Protein AF-A0A9D0ZC90-F1 (afdb_monomer_lite)

InterPro domains:
  IPR041965 Putative transposon-transfer assisting superfamily [G3DSA:1.10.10.1850] (1-53)

Structure (mmCIF, N/CA/C/O backbone):
data_AF-A0A9D0ZC90-F1
#
_entry.id   AF-A0A9D0ZC90-F1
#
loop_
_atom_site.group_PDB
_atom_site.id
_atom_site.type_symbol
_atom_site.label_atom_id
_atom_site.label_alt_id
_atom_site.label_comp_id
_atom_site.label_asym_id
_atom_site.label_entity_id
_atom_site.label_seq_id
_atom_site.pdbx_PDB_ins_code
_atom_site.Cartn_x
_atom_site.Cartn_y
_atom_site.Cartn_z
_atom_site.occupancy
_atom_site.B_iso_or_equiv
_atom_site.auth_seq_id
_atom_site.auth_comp_id
_atom_site.auth_asym_id
_atom_site.auth_atom_id
_atom_site.pdbx_PDB_model_num
ATOM 1 N N . MET A 1 1 ? 6.153 -2.007 18.002 1.00 49.25 1 MET A N 1
ATOM 2 C CA . MET A 1 1 ? 7.165 -2.062 16.925 1.00 49.25 1 MET A CA 1
ATOM 3 C C . MET A 1 1 ? 6.914 -0.850 16.036 1.00 49.25 1 MET A C 1
ATOM 5 O O . MET A 1 1 ? 5.789 -0.713 15.581 1.00 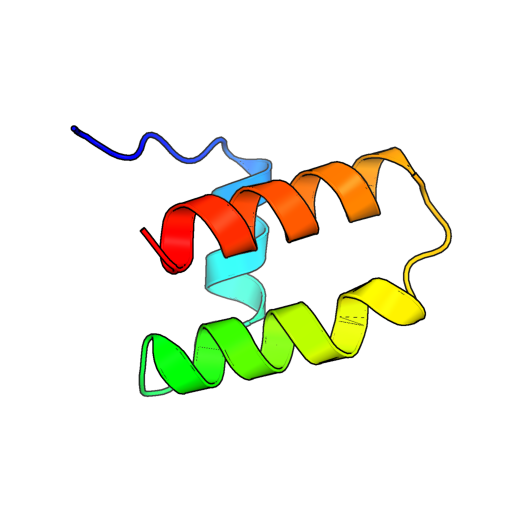49.25 1 MET A O 1
ATOM 9 N N . LYS A 1 2 ? 7.852 0.100 15.881 1.00 53.34 2 LYS A N 1
ATOM 10 C CA . LYS A 1 2 ? 7.640 1.201 14.919 1.00 53.34 2 LYS A CA 1
ATOM 11 C C . LYS A 1 2 ? 7.656 0.583 13.522 1.00 53.34 2 LYS A C 1
ATOM 13 O O . LYS A 1 2 ? 8.683 0.042 13.116 1.00 53.34 2 LYS A O 1
ATOM 18 N N . MET A 1 3 ? 6.522 0.599 12.829 1.00 68.62 3 MET A N 1
ATOM 19 C CA . MET A 1 3 ? 6.464 0.215 11.422 1.00 68.62 3 MET A CA 1
ATOM 20 C C . MET A 1 3 ? 7.160 1.291 10.609 1.00 68.62 3 MET A C 1
ATOM 22 O O . MET A 1 3 ? 6.598 2.338 10.301 1.00 68.62 3 MET A O 1
ATOM 26 N N . ASN A 1 4 ? 8.426 1.036 10.303 1.00 84.69 4 ASN A N 1
ATOM 27 C CA . ASN A 1 4 ? 9.167 1.869 9.382 1.00 84.69 4 ASN A CA 1
ATOM 28 C C . ASN A 1 4 ? 8.776 1.434 7.970 1.00 84.69 4 ASN A C 1
ATOM 30 O O . ASN A 1 4 ? 9.148 0.351 7.501 1.00 84.69 4 ASN A O 1
ATOM 34 N N . PHE A 1 5 ? 7.980 2.271 7.321 1.00 87.44 5 PHE A N 1
ATOM 35 C CA . PHE A 1 5 ? 7.754 2.180 5.892 1.00 87.44 5 PHE A CA 1
ATOM 36 C C . PHE A 1 5 ? 8.999 2.682 5.151 1.00 87.44 5 PHE A C 1
ATOM 38 O O . PHE A 1 5 ? 9.632 3.661 5.558 1.00 87.44 5 PHE A O 1
ATOM 45 N N . SER A 1 6 ? 9.363 2.005 4.068 1.00 92.31 6 SER A N 1
ATOM 46 C CA . SER A 1 6 ? 10.288 2.539 3.077 1.00 92.31 6 SER A CA 1
ATOM 47 C C . SER A 1 6 ? 9.633 3.716 2.345 1.00 92.31 6 SER A C 1
ATOM 49 O O . SER A 1 6 ? 8.427 3.950 2.456 1.00 92.31 6 SER A O 1
ATOM 51 N N . LYS A 1 7 ? 10.422 4.470 1.572 1.00 92.50 7 LYS A N 1
ATOM 52 C CA . LYS A 1 7 ? 9.875 5.553 0.739 1.00 92.50 7 LYS A CA 1
ATOM 53 C C . LYS A 1 7 ? 8.836 5.035 -0.257 1.00 92.50 7 LYS A C 1
ATOM 55 O O . LYS A 1 7 ? 7.801 5.672 -0.421 1.00 92.50 7 LYS A O 1
ATOM 60 N N . ASP A 1 8 ? 9.090 3.879 -0.862 1.00 92.25 8 ASP A N 1
ATOM 61 C CA . ASP A 1 8 ? 8.188 3.290 -1.853 1.00 92.25 8 ASP A CA 1
ATOM 62 C C . ASP A 1 8 ? 6.911 2.756 -1.199 1.00 92.25 8 ASP A C 1
ATOM 64 O O . ASP A 1 8 ? 5.820 2.958 -1.721 1.00 92.25 8 ASP A O 1
ATOM 68 N N . GLU A 1 9 ? 7.015 2.149 -0.014 1.00 91.06 9 GLU A N 1
ATOM 69 C CA . GLU A 1 9 ? 5.831 1.707 0.725 1.00 91.06 9 GLU A CA 1
ATOM 70 C C . GLU A 1 9 ? 4.986 2.903 1.194 1.00 91.06 9 GLU A C 1
ATOM 72 O O . GLU A 1 9 ? 3.765 2.869 1.072 1.00 91.06 9 GLU A O 1
ATOM 77 N N . LEU A 1 10 ? 5.607 3.999 1.658 1.00 91.44 10 LEU A N 1
ATOM 78 C CA . LEU A 1 10 ? 4.883 5.243 1.956 1.00 91.44 10 LEU A CA 1
ATOM 79 C C . LEU A 1 10 ? 4.175 5.788 0.717 1.00 91.44 10 LEU A C 1
ATOM 81 O O . LEU A 1 10 ? 3.025 6.208 0.814 1.00 91.44 10 LEU A O 1
ATOM 85 N N . ALA A 1 11 ? 4.841 5.772 -0.439 1.00 91.00 11 ALA A N 1
ATOM 86 C CA . ALA A 1 11 ? 4.231 6.196 -1.692 1.00 91.00 11 ALA A CA 1
ATOM 87 C C . ALA A 1 11 ? 2.999 5.343 -2.029 1.00 91.00 11 ALA A C 1
ATOM 89 O O . ALA A 1 11 ? 1.982 5.896 -2.440 1.00 91.00 11 ALA A O 1
ATOM 90 N N . MET A 1 12 ? 3.046 4.028 -1.784 1.00 89.94 12 MET A N 1
ATOM 91 C CA . MET A 1 12 ? 1.878 3.158 -1.953 1.00 89.94 12 MET A CA 1
ATOM 92 C C . MET A 1 12 ? 0.747 3.517 -0.988 1.00 89.94 12 MET A C 1
ATOM 94 O O . MET A 1 12 ? -0.397 3.626 -1.419 1.00 89.94 12 MET A O 1
ATOM 98 N N . VAL A 1 13 ? 1.046 3.767 0.291 1.00 86.56 13 VAL A N 1
ATOM 99 C CA . VAL A 1 13 ? 0.024 4.196 1.261 1.00 86.56 13 VAL A CA 1
ATOM 100 C C . VAL A 1 13 ? -0.626 5.508 0.829 1.00 86.56 13 VAL A C 1
ATOM 102 O O . VAL A 1 13 ? -1.845 5.591 0.830 1.00 86.56 13 VAL A O 1
ATOM 105 N N . TYR A 1 14 ? 0.150 6.515 0.414 1.00 85.50 14 TYR A N 1
ATOM 106 C CA . TYR A 1 14 ? -0.410 7.794 -0.036 1.00 85.50 14 TYR A CA 1
ATOM 107 C C . TYR A 1 14 ? -1.236 7.664 -1.316 1.00 85.50 14 TYR A C 1
ATOM 109 O O . TYR A 1 14 ? -2.276 8.306 -1.436 1.00 85.50 14 TYR A O 1
ATOM 117 N N . GLN A 1 15 ? -0.794 6.835 -2.263 1.00 89.75 15 GLN A N 1
ATOM 118 C CA . GLN A 1 15 ? -1.483 6.638 -3.537 1.00 89.75 15 GLN A CA 1
ATOM 119 C C . GLN A 1 15 ? -2.860 5.978 -3.373 1.00 89.75 15 GLN A C 1
ATOM 121 O O . GLN A 1 15 ? -3.760 6.265 -4.162 1.00 89.75 15 GLN A O 1
ATOM 126 N N . TYR A 1 16 ? -3.014 5.107 -2.373 1.00 88.44 16 TYR A N 1
ATOM 127 C CA . TYR A 1 16 ? -4.243 4.350 -2.100 1.00 88.44 16 TYR A CA 1
ATOM 128 C C . TYR A 1 16 ? -4.939 4.782 -0.806 1.00 88.44 16 TYR A C 1
ATOM 130 O O . TYR A 1 16 ? -5.845 4.092 -0.340 1.00 88.44 16 TYR A O 1
ATOM 138 N N . ALA A 1 17 ? -4.519 5.905 -0.216 1.00 87.00 17 ALA A N 1
ATOM 139 C CA . ALA A 1 17 ? -5.079 6.403 1.029 1.00 87.00 17 ALA A CA 1
ATOM 140 C C . ALA A 1 17 ? -6.580 6.657 0.863 1.00 87.00 17 ALA A C 1
ATOM 142 O O . ALA A 1 17 ? -7.010 7.429 0.004 1.00 87.00 17 ALA A O 1
ATOM 143 N N . ALA A 1 18 ? -7.361 6.015 1.721 1.00 90.81 18 ALA A N 1
ATOM 144 C CA . ALA A 1 18 ? -8.803 6.171 1.801 1.00 90.81 18 ALA A CA 1
ATOM 145 C C . ALA A 1 18 ? -9.214 6.686 3.190 1.00 90.81 18 ALA A C 1
ATOM 147 O O . ALA A 1 18 ? -8.363 6.990 4.030 1.00 90.81 18 ALA A O 1
ATOM 148 N N . GLY A 1 19 ? -10.523 6.808 3.432 1.00 89.31 19 GLY A N 1
ATOM 149 C CA . GLY A 1 19 ? -11.064 7.337 4.689 1.00 89.31 19 GLY A CA 1
ATOM 150 C C . GLY A 1 19 ? -10.671 6.515 5.919 1.00 89.31 19 GLY A C 1
ATOM 151 O O . GLY A 1 19 ? -10.614 7.047 7.028 1.00 89.31 19 GLY A O 1
ATOM 152 N N . THR A 1 20 ? -10.355 5.235 5.719 1.00 93.25 20 THR A N 1
ATOM 153 C CA . THR A 1 20 ? -9.980 4.284 6.768 1.00 93.25 20 THR A CA 1
ATOM 154 C C . THR A 1 20 ? -8.784 3.408 6.371 1.00 93.25 20 THR A C 1
ATOM 156 O O . THR A 1 20 ? -8.418 3.279 5.194 1.00 93.25 20 THR A O 1
ATOM 159 N N . LYS A 1 21 ? -8.159 2.772 7.376 1.00 91.81 21 LYS A N 1
ATOM 160 C CA . LYS A 1 21 ? -7.090 1.776 7.175 1.00 91.81 21 LYS A CA 1
ATOM 161 C C . LYS A 1 21 ? -7.616 0.591 6.362 1.00 91.81 21 LYS A C 1
ATOM 163 O O . LYS A 1 21 ? -6.919 0.097 5.481 1.00 91.81 21 LYS A O 1
ATOM 168 N N . GLU A 1 22 ? -8.845 0.169 6.631 1.00 94.50 22 GLU A N 1
ATOM 169 C CA . GLU A 1 22 ? -9.525 -0.951 5.985 1.00 94.50 22 GLU A CA 1
ATOM 170 C C . GLU A 1 22 ? -9.779 -0.675 4.501 1.00 94.50 22 GLU A C 1
ATOM 172 O O . GLU A 1 22 ? -9.487 -1.526 3.662 1.00 94.50 22 GLU A O 1
ATOM 177 N N . GLU A 1 23 ? -10.250 0.526 4.159 1.00 94.12 23 GLU A N 1
ATOM 178 C CA . GLU A 1 23 ? -10.440 0.934 2.763 1.00 94.12 23 GLU A CA 1
ATOM 179 C C . GLU A 1 23 ? -9.102 1.054 2.017 1.00 94.12 23 GLU A C 1
ATOM 181 O O . GLU A 1 23 ? -8.990 0.618 0.873 1.00 94.12 23 GLU A O 1
ATOM 186 N N . THR A 1 24 ? -8.057 1.563 2.681 1.00 93.19 24 THR A N 1
ATOM 187 C CA . THR A 1 24 ? -6.699 1.624 2.108 1.00 93.19 24 THR A CA 1
ATOM 188 C C . THR A 1 24 ? -6.162 0.213 1.831 1.00 93.19 24 THR A C 1
ATOM 190 O O . THR A 1 24 ? -5.621 -0.068 0.761 1.00 93.19 24 THR A O 1
ATOM 193 N N . LEU A 1 25 ? -6.349 -0.714 2.777 1.00 95.44 25 LEU A N 1
ATOM 194 C CA . LEU A 1 25 ? -5.993 -2.126 2.620 1.00 95.44 25 LEU A CA 1
ATOM 195 C C . LEU A 1 25 ? -6.778 -2.797 1.488 1.00 95.44 25 LEU A C 1
ATOM 197 O O . LEU A 1 25 ? -6.201 -3.607 0.762 1.00 95.44 25 LEU A O 1
ATOM 201 N N . ALA A 1 26 ? -8.066 -2.482 1.333 1.00 95.50 26 ALA A N 1
ATOM 202 C CA . ALA A 1 26 ? -8.890 -3.003 0.247 1.00 95.50 26 ALA A CA 1
ATOM 203 C C . ALA A 1 26 ? -8.353 -2.549 -1.118 1.00 95.50 26 ALA A C 1
ATOM 205 O O . ALA A 1 26 ? -8.058 -3.401 -1.956 1.00 95.50 26 ALA A O 1
ATOM 206 N N . GLY A 1 27 ? -8.102 -1.248 -1.297 1.00 94.31 27 GLY A N 1
ATOM 207 C CA . GLY A 1 27 ? -7.555 -0.708 -2.547 1.00 94.31 27 GLY A CA 1
ATOM 208 C C . GLY A 1 27 ? -6.187 -1.296 -2.909 1.00 94.31 27 GLY A C 1
ATOM 209 O O . GLY A 1 27 ? -5.943 -1.656 -4.060 1.00 94.31 27 GLY A O 1
ATOM 210 N N . LEU A 1 28 ? -5.3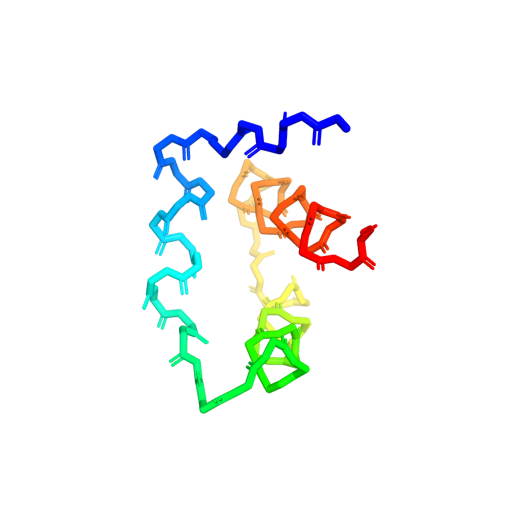05 -1.492 -1.920 1.00 95.50 28 LEU A N 1
ATOM 211 C CA . LEU A 1 28 ? -4.018 -2.158 -2.147 1.00 95.50 28 LEU A CA 1
ATOM 212 C C . LEU A 1 28 ? -4.189 -3.637 -2.533 1.00 95.50 28 LEU A C 1
ATOM 214 O O . LEU A 1 28 ? -3.485 -4.122 -3.416 1.00 95.50 28 LEU A O 1
ATOM 218 N N . LYS A 1 29 ? -5.115 -4.374 -1.907 1.00 95.94 29 LYS A N 1
ATOM 219 C CA . LYS A 1 29 ? -5.372 -5.791 -2.234 1.00 95.94 29 LYS A CA 1
ATOM 220 C C . LYS A 1 29 ? -5.955 -5.964 -3.639 1.00 95.94 29 LYS A C 1
ATOM 222 O O . LYS A 1 29 ? -5.625 -6.946 -4.302 1.00 95.94 29 LYS A O 1
ATOM 227 N N . GLU A 1 30 ? -6.763 -5.016 -4.110 1.00 96.12 30 GLU A N 1
ATOM 228 C CA . GLU A 1 30 ? -7.353 -5.041 -5.456 1.00 96.12 30 GLU A CA 1
ATOM 229 C C . GLU A 1 30 ? -6.310 -4.935 -6.576 1.00 96.12 30 GLU A C 1
ATOM 231 O O . GLU A 1 30 ? -6.488 -5.531 -7.640 1.00 96.12 30 GLU A O 1
ATOM 236 N N . ILE A 1 31 ? -5.193 -4.233 -6.348 1.00 93.81 31 ILE A N 1
ATOM 237 C CA . ILE A 1 31 ? -4.168 -4.028 -7.383 1.00 93.81 31 ILE A CA 1
ATOM 238 C C . ILE A 1 31 ? -3.111 -5.136 -7.451 1.00 93.81 31 ILE A C 1
ATOM 240 O O . ILE A 1 31 ? -2.470 -5.313 -8.489 1.00 93.81 31 ILE A O 1
ATOM 244 N N . VAL A 1 32 ? -2.922 -5.922 -6.385 1.00 95.62 32 VAL A N 1
ATOM 245 C CA . VAL A 1 32 ? -1.905 -6.992 -6.346 1.00 95.62 32 VAL A CA 1
ATOM 246 C C . VAL A 1 32 ? -2.013 -7.966 -7.535 1.00 95.62 32 VAL A C 1
ATOM 248 O O . VAL A 1 32 ? -0.982 -8.231 -8.164 1.00 95.62 32 VAL A O 1
ATOM 251 N N . PRO A 1 33 ? -3.208 -8.470 -7.917 1.00 96.56 33 PRO A N 1
ATOM 252 C CA . PRO A 1 33 ? -3.340 -9.417 -9.026 1.00 96.56 33 PRO A CA 1
ATOM 253 C C . PRO A 1 33 ? -2.953 -8.836 -10.391 1.00 96.56 33 PRO A C 1
ATOM 255 O O . PRO A 1 33 ? -2.551 -9.589 -11.280 1.00 96.56 33 PRO A O 1
ATOM 258 N N . VAL A 1 34 ? -3.063 -7.514 -10.575 1.00 96.31 34 VAL A N 1
ATOM 259 C CA . VAL A 1 34 ? -2.804 -6.856 -11.868 1.00 96.31 34 VAL A CA 1
ATOM 260 C C . VAL A 1 34 ? -1.354 -6.392 -12.031 1.00 96.31 34 VAL A C 1
ATOM 262 O O . VAL A 1 34 ? -0.907 -6.170 -13.159 1.00 96.31 34 VAL A O 1
ATOM 265 N N . ILE A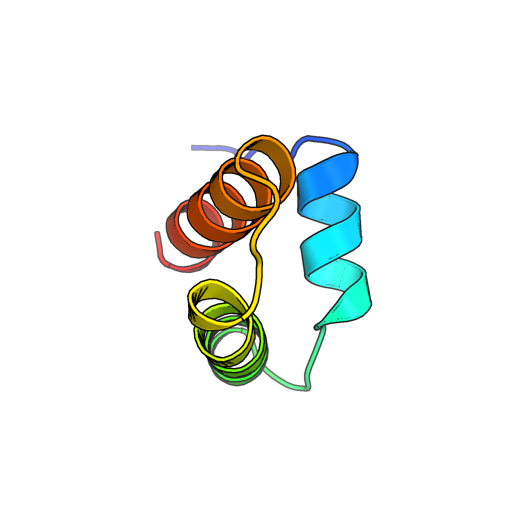 1 35 ? -0.580 -6.302 -10.943 1.00 95.38 35 ILE A N 1
ATOM 266 C CA . ILE A 1 35 ? 0.837 -5.918 -10.991 1.00 95.38 35 ILE A CA 1
ATOM 267 C C . ILE A 1 35 ? 1.670 -7.059 -11.570 1.00 95.38 35 ILE A C 1
ATOM 269 O O . ILE A 1 35 ? 1.804 -8.111 -10.951 1.00 95.38 35 ILE A O 1
ATOM 273 N N . ARG A 1 36 ? 2.278 -6.848 -12.740 1.00 95.81 36 ARG A N 1
ATOM 274 C CA . ARG A 1 36 ? 3.177 -7.827 -13.382 1.00 95.81 36 ARG A CA 1
ATOM 275 C C . ARG A 1 36 ? 4.632 -7.685 -12.953 1.00 95.81 36 ARG A C 1
ATOM 277 O O . ARG A 1 36 ? 5.361 -8.672 -12.967 1.00 95.81 36 ARG A O 1
ATOM 284 N N . ASP A 1 37 ? 5.042 -6.471 -12.597 1.00 97.06 37 ASP A N 1
ATOM 285 C CA . ASP A 1 37 ? 6.393 -6.214 -12.119 1.00 97.06 37 ASP A CA 1
ATOM 286 C C . ASP A 1 37 ? 6.585 -6.808 -10.720 1.00 97.06 37 ASP A C 1
ATOM 288 O O . ASP A 1 37 ? 5.855 -6.496 -9.777 1.00 97.06 37 ASP A O 1
ATOM 292 N N . ARG A 1 38 ? 7.575 -7.689 -10.591 1.00 96.31 38 ARG A N 1
ATOM 293 C CA . ARG A 1 38 ? 7.793 -8.443 -9.359 1.00 96.31 38 ARG A CA 1
ATOM 294 C C . ARG A 1 38 ? 8.185 -7.529 -8.198 1.00 96.31 38 ARG A C 1
ATOM 296 O O . ARG A 1 38 ? 7.669 -7.713 -7.100 1.00 96.31 38 ARG A O 1
ATOM 303 N N . GLN A 1 39 ? 9.056 -6.550 -8.440 1.00 95.38 39 GLN A N 1
ATOM 304 C CA . GLN A 1 39 ? 9.529 -5.640 -7.397 1.00 95.38 39 GLN A CA 1
ATOM 305 C C . GLN A 1 39 ? 8.377 -4.785 -6.855 1.00 95.38 39 GLN A C 1
ATOM 307 O O . GLN A 1 39 ? 8.185 -4.682 -5.645 1.00 95.38 39 GLN A O 1
ATOM 312 N N . THR A 1 40 ? 7.555 -4.235 -7.746 1.00 93.94 40 THR A N 1
ATOM 313 C CA . THR A 1 40 ? 6.360 -3.463 -7.394 1.00 93.94 40 THR A CA 1
ATOM 314 C C . THR A 1 40 ? 5.373 -4.313 -6.596 1.00 93.94 40 THR A C 1
ATOM 316 O O . THR A 1 40 ? 4.827 -3.849 -5.595 1.00 93.94 40 THR A O 1
ATOM 319 N N . ARG A 1 41 ? 5.177 -5.583 -6.980 1.00 96.75 41 ARG A N 1
ATOM 320 C CA . ARG A 1 41 ? 4.300 -6.501 -6.241 1.00 96.75 41 ARG A CA 1
ATOM 321 C C . ARG A 1 41 ? 4.814 -6.750 -4.823 1.00 96.75 41 ARG A C 1
ATOM 323 O O . ARG A 1 41 ? 4.035 -6.663 -3.880 1.00 96.75 41 ARG A O 1
ATOM 330 N N . GLU A 1 42 ? 6.113 -7.002 -4.664 1.00 96.62 42 GLU A N 1
ATOM 331 C CA . GLU A 1 42 ? 6.742 -7.204 -3.351 1.00 96.62 42 GLU A CA 1
ATOM 332 C C . GLU A 1 42 ? 6.582 -5.969 -2.442 1.00 96.62 42 GLU A C 1
ATOM 334 O O . GLU A 1 42 ? 6.269 -6.114 -1.258 1.00 96.62 42 GLU A O 1
ATOM 339 N N . ILE A 1 43 ? 6.716 -4.755 -2.993 1.00 95.75 43 ILE A N 1
ATOM 340 C CA . ILE A 1 43 ? 6.506 -3.496 -2.256 1.00 95.75 43 ILE A CA 1
ATOM 341 C C . ILE A 1 43 ? 5.052 -3.368 -1.785 1.00 95.75 43 ILE A C 1
ATOM 343 O O . ILE A 1 43 ? 4.804 -3.065 -0.613 1.00 95.75 43 ILE A O 1
ATOM 347 N N . VAL A 1 44 ? 4.081 -3.620 -2.666 1.00 95.75 44 VAL A N 1
ATOM 348 C CA . VAL A 1 44 ? 2.650 -3.517 -2.331 1.00 95.75 44 VAL A CA 1
ATOM 349 C C . VAL A 1 44 ? 2.255 -4.572 -1.297 1.00 95.75 44 VAL A C 1
ATOM 351 O O . VAL A 1 44 ? 1.616 -4.244 -0.300 1.00 95.75 44 VAL A O 1
ATOM 354 N N . GLU A 1 45 ? 2.703 -5.819 -1.452 1.00 96.31 45 GLU A N 1
ATOM 355 C CA . GLU A 1 45 ? 2.462 -6.877 -0.465 1.00 96.31 45 GLU A CA 1
ATOM 356 C C . GLU A 1 45 ? 3.099 -6.571 0.898 1.00 96.31 45 GLU A C 1
ATOM 358 O O . GLU A 1 45 ? 2.486 -6.819 1.937 1.00 96.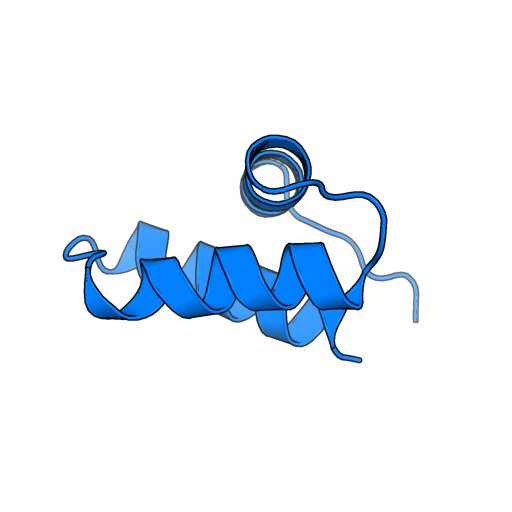31 45 GLU A O 1
ATOM 363 N N . SER A 1 46 ? 4.319 -6.024 0.920 1.00 95.81 46 SER A N 1
ATOM 364 C CA . SER A 1 46 ? 4.978 -5.599 2.162 1.00 95.81 46 SER A CA 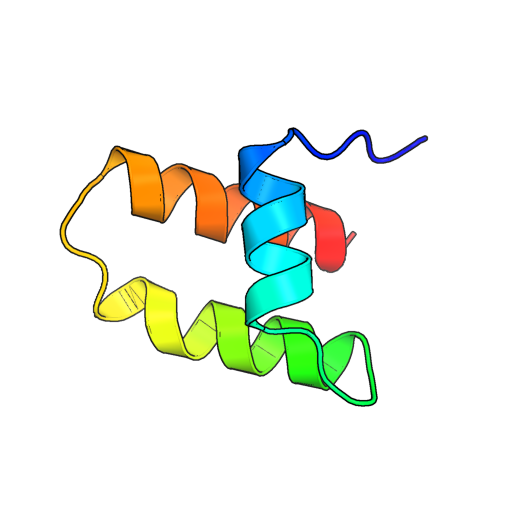1
ATOM 365 C C . SER A 1 46 ? 4.204 -4.469 2.843 1.00 95.81 46 SER A C 1
ATOM 367 O O . SER A 1 46 ? 3.956 -4.526 4.050 1.00 95.81 46 SER A O 1
ATOM 369 N N . THR A 1 47 ? 3.741 -3.490 2.060 1.00 94.75 47 THR A N 1
ATOM 370 C CA . THR A 1 47 ? 2.884 -2.397 2.540 1.00 94.75 47 THR A CA 1
ATOM 371 C C . THR A 1 47 ? 1.610 -2.941 3.182 1.00 94.75 47 THR A C 1
ATOM 373 O O . THR A 1 47 ? 1.289 -2.555 4.302 1.00 94.75 47 THR A O 1
ATOM 376 N N . ILE A 1 48 ? 0.927 -3.890 2.528 1.00 95.62 48 ILE A N 1
ATOM 377 C CA . ILE A 1 48 ? -0.273 -4.548 3.065 1.00 95.62 48 ILE A CA 1
ATOM 378 C C . ILE A 1 48 ? 0.033 -5.240 4.396 1.00 95.62 48 ILE A C 1
ATOM 380 O O . ILE A 1 48 ? -0.667 -4.990 5.370 1.00 95.62 48 ILE A O 1
ATOM 384 N N . ARG A 1 49 ? 1.092 -6.062 4.478 1.00 94.88 49 ARG A N 1
ATOM 385 C CA . ARG A 1 49 ? 1.462 -6.764 5.726 1.00 94.88 49 ARG A CA 1
ATOM 386 C C . ARG A 1 49 ? 1.736 -5.793 6.876 1.00 94.88 49 ARG A C 1
ATOM 388 O O . ARG A 1 49 ? 1.370 -6.074 8.011 1.00 94.88 49 ARG A O 1
ATOM 395 N N . LYS A 1 50 ? 2.378 -4.656 6.588 1.00 93.00 50 LYS A N 1
ATOM 396 C CA . LYS A 1 50 ? 2.650 -3.609 7.583 1.00 93.00 50 LYS A CA 1
ATOM 397 C C . LYS A 1 50 ? 1.402 -2.825 7.966 1.00 93.00 50 LYS A C 1
ATOM 399 O O . LYS A 1 50 ? 1.302 -2.397 9.103 1.00 93.00 50 LYS A O 1
ATOM 404 N N . LEU A 1 51 ? 0.474 -2.611 7.041 1.00 90.75 51 LEU A N 1
ATOM 405 C CA . LEU A 1 51 ? -0.793 -1.975 7.369 1.00 90.75 51 LEU A CA 1
ATOM 406 C C . LEU A 1 51 ? -1.704 -2.909 8.158 1.00 90.75 51 LEU A C 1
ATOM 408 O O . LEU A 1 51 ? -2.442 -2.400 8.980 1.00 90.75 51 LEU A O 1
ATOM 412 N N . ASP A 1 52 ? -1.676 -4.222 7.927 1.00 90.31 52 ASP A N 1
ATOM 413 C CA . ASP A 1 52 ? -2.580 -5.196 8.559 1.00 90.31 52 ASP A CA 1
ATOM 414 C C . ASP A 1 52 ? -2.173 -5.570 9.998 1.00 90.31 52 ASP A C 1
ATOM 416 O O . ASP A 1 52 ? -3.039 -5.856 10.823 1.00 90.31 52 ASP A O 1
ATOM 420 N N . ALA A 1 53 ? -0.872 -5.524 10.308 1.00 86.00 53 ALA A N 1
ATOM 421 C CA . ALA A 1 53 ? -0.335 -5.767 11.653 1.00 86.00 53 ALA A CA 1
ATOM 422 C C . ALA A 1 53 ? -0.646 -4.641 12.663 1.00 86.00 53 ALA A C 1
ATOM 424 O O . ALA A 1 53 ? -0.468 -4.915 13.872 1.00 86.00 53 ALA A O 1
#

Organism: NCBI:txid2840875

Radius of gyration: 10.33 Å; chains: 1; bounding box: 21×17×30 Å

Foldseek 3Di:
DPPDQDPLLVVLCVVQPDPDLVSSLVSLVVCLVVDPDPVNNVSSVSSSVSSVD

pLDDT: mean 90.93, std 9.13, range [49.25, 97.06]

Secondary structure (DSSP, 8-state):
------HHHHHHHHHT--SSHHHHHHHHHHHGGG---HHHHHHHHHHHHHHH-

Sequence (53 aa):
MKMNFSKDELAMVYQYAAGTKEETLAGLKEIVPVIRDRQ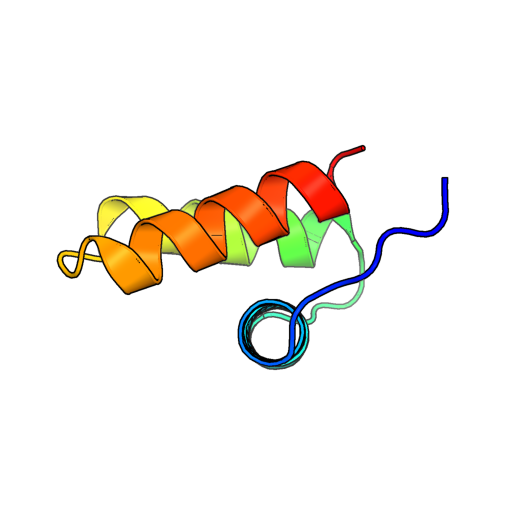TREIVESTIRKLDA